Protein AF-A0A2D0KSH6-F1 (afdb_monomer)

Mean predicted aligned error: 11.05 Å

pLDDT: mean 71.52, std 17.12, range [31.72, 95.06]

Structure (mmCIF, N/CA/C/O backbone):
data_AF-A0A2D0KSH6-F1
#
_entry.id   AF-A0A2D0KSH6-F1
#
loop_
_atom_site.group_PDB
_atom_site.id
_atom_site.type_symbol
_atom_site.label_atom_id
_atom_site.label_alt_id
_atom_site.label_comp_id
_atom_site.label_asym_id
_atom_site.label_entity_id
_atom_site.label_seq_id
_atom_site.pdbx_PDB_ins_code
_atom_site.Cartn_x
_atom_site.Cartn_y
_atom_site.Cartn_z
_atom_site.occupancy
_atom_site.B_iso_or_equiv
_atom_site.auth_seq_id
_atom_site.auth_comp_id
_atom_site.auth_asym_id
_atom_site.auth_atom_id
_atom_site.pdbx_PDB_model_num
ATOM 1 N N . MET A 1 1 ? 5.108 -6.056 0.129 1.00 75.31 1 MET A N 1
ATOM 2 C CA . MET A 1 1 ? 4.244 -5.372 -0.843 1.00 75.31 1 MET A CA 1
ATOM 3 C C . MET A 1 1 ? 3.586 -6.399 -1.736 1.00 75.31 1 MET A C 1
ATOM 5 O O . MET A 1 1 ? 4.279 -7.244 -2.293 1.00 75.31 1 MET A O 1
ATOM 9 N N . VAL A 1 2 ? 2.267 -6.314 -1.818 1.00 81.50 2 VAL A N 1
ATOM 10 C CA . VAL A 1 2 ? 1.381 -7.110 -2.658 1.00 81.50 2 VAL A CA 1
ATOM 11 C C . VAL A 1 2 ? 0.396 -6.143 -3.306 1.00 81.50 2 VAL A C 1
ATOM 13 O O . VAL A 1 2 ? -0.071 -5.203 -2.662 1.00 81.50 2 VAL A O 1
ATOM 16 N N . ILE A 1 3 ? 0.136 -6.379 -4.586 1.00 79.88 3 ILE A N 1
ATOM 17 C CA . ILE A 1 3 ? -0.848 -5.664 -5.392 1.00 79.88 3 ILE A CA 1
ATOM 18 C C . ILE A 1 3 ? -1.968 -6.671 -5.649 1.00 79.88 3 ILE A C 1
ATOM 20 O O . ILE A 1 3 ? -1.743 -7.673 -6.329 1.00 79.88 3 ILE A O 1
ATOM 24 N N . ASP A 1 4 ? -3.127 -6.438 -5.050 1.00 83.38 4 ASP A N 1
ATOM 25 C CA . ASP A 1 4 ? -4.307 -7.292 -5.136 1.00 83.38 4 ASP A CA 1
ATOM 26 C C . ASP A 1 4 ? -5.323 -6.614 -6.053 1.00 83.38 4 ASP A C 1
ATOM 28 O O . ASP A 1 4 ? -6.036 -5.692 -5.659 1.00 83.38 4 ASP A O 1
ATOM 32 N N . ARG A 1 5 ? -5.307 -7.035 -7.319 1.00 79.06 5 ARG A N 1
ATOM 33 C CA . ARG A 1 5 ? -6.111 -6.426 -8.383 1.00 79.06 5 ARG A CA 1
ATOM 34 C C . ARG A 1 5 ? -7.589 -6.764 -8.253 1.00 79.06 5 ARG A C 1
ATOM 36 O O . ARG A 1 5 ? -8.410 -5.896 -8.512 1.00 79.06 5 ARG A O 1
ATOM 43 N N . ASP A 1 6 ? -7.917 -7.964 -7.787 1.00 83.00 6 ASP A N 1
ATOM 44 C CA . ASP A 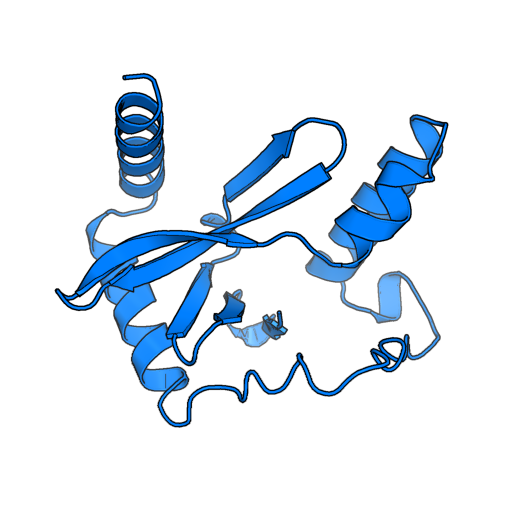1 6 ? -9.308 -8.395 -7.628 1.00 83.00 6 ASP A CA 1
ATOM 45 C C . ASP A 1 6 ? -10.023 -7.557 -6.563 1.00 83.00 6 ASP A C 1
ATOM 47 O O . ASP A 1 6 ? -11.210 -7.261 -6.680 1.00 83.00 6 ASP A O 1
ATOM 51 N N . ARG A 1 7 ? -9.281 -7.125 -5.533 1.00 84.38 7 ARG A N 1
ATOM 52 C CA . ARG A 1 7 ? -9.796 -6.265 -4.460 1.00 84.38 7 ARG A CA 1
ATOM 53 C C . ARG A 1 7 ? -9.475 -4.776 -4.653 1.00 84.38 7 ARG A C 1
ATOM 55 O O . ARG A 1 7 ? -9.878 -3.974 -3.817 1.00 84.38 7 ARG A O 1
ATOM 62 N N . ASN A 1 8 ? -8.750 -4.396 -5.711 1.00 85.56 8 ASN A N 1
ATOM 63 C CA . ASN A 1 8 ? -8.189 -3.049 -5.914 1.00 85.56 8 ASN A CA 1
ATOM 64 C C . ASN A 1 8 ? -7.406 -2.517 -4.695 1.00 85.56 8 ASN A C 1
ATOM 66 O O . ASN A 1 8 ? -7.491 -1.338 -4.336 1.00 85.56 8 ASN A O 1
ATOM 70 N N . LEU A 1 9 ? -6.643 -3.400 -4.041 1.00 87.12 9 LEU A N 1
ATOM 71 C CA . LEU A 1 9 ? -5.874 -3.089 -2.840 1.00 87.12 9 LEU A CA 1
ATOM 72 C C . LEU A 1 9 ? -4.375 -3.124 -3.100 1.00 87.12 9 LEU A C 1
ATOM 74 O O . LEU A 1 9 ? -3.824 -4.012 -3.752 1.00 87.12 9 LEU A O 1
ATOM 78 N N . PHE A 1 10 ? -3.687 -2.198 -2.454 1.00 86.62 10 PHE A N 1
ATOM 79 C CA . PHE A 1 10 ? -2.252 -2.229 -2.279 1.00 86.62 10 PHE A CA 1
ATOM 80 C C . PHE A 1 10 ? -1.943 -2.459 -0.805 1.00 86.62 10 PHE A C 1
ATOM 82 O O . PHE A 1 10 ? -2.387 -1.683 0.038 1.00 86.62 10 PHE A O 1
ATOM 89 N N . TYR A 1 11 ? -1.161 -3.489 -0.467 1.00 89.75 11 TYR A N 1
ATOM 90 C CA . TYR A 1 11 ? -0.791 -3.721 0.929 1.00 89.75 11 TYR A CA 1
ATOM 91 C C . TYR A 1 11 ? 0.636 -4.218 1.148 1.00 89.75 11 TYR A C 1
ATOM 93 O O . TYR A 1 11 ? 1.282 -4.856 0.313 1.00 89.75 11 TYR A O 1
ATOM 101 N N . THR A 1 12 ? 1.157 -3.931 2.333 1.00 89.12 12 THR A N 1
ATOM 102 C CA . THR A 1 12 ? 2.446 -4.418 2.819 1.00 89.12 12 THR A CA 1
ATOM 103 C C . THR A 1 12 ? 2.364 -4.684 4.319 1.00 89.12 12 THR A C 1
ATOM 105 O O . THR A 1 12 ? 1.342 -4.430 4.952 1.00 89.12 12 THR A O 1
ATOM 108 N N . TRP A 1 13 ? 3.425 -5.236 4.893 1.00 90.44 13 TRP A N 1
ATOM 109 C CA . TRP A 1 13 ? 3.513 -5.470 6.327 1.00 90.44 13 TRP A CA 1
ATOM 110 C C . TRP A 1 13 ? 4.925 -5.203 6.823 1.00 90.44 13 TRP A C 1
ATOM 112 O O . TRP A 1 13 ? 5.912 -5.455 6.125 1.00 90.44 13 TRP A O 1
ATOM 122 N N . TYR A 1 14 ? 5.008 -4.703 8.047 1.00 85.19 14 TYR A N 1
ATOM 123 C CA . TYR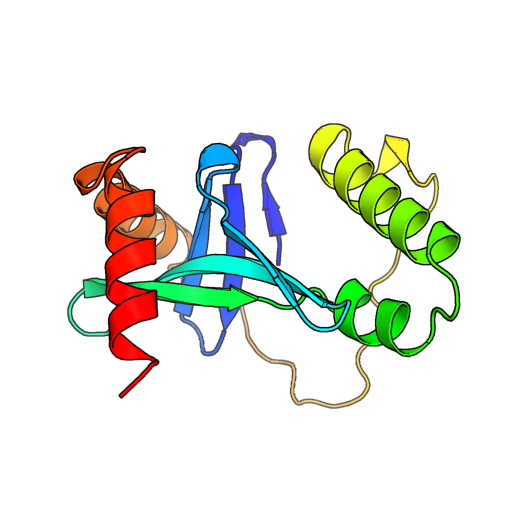 A 1 14 ? 6.260 -4.422 8.732 1.00 85.19 14 TYR A CA 1
ATOM 124 C C . TYR A 1 14 ? 6.058 -4.642 10.228 1.00 85.19 14 TYR A C 1
ATOM 126 O O . TYR A 1 14 ? 5.020 -4.263 10.765 1.00 85.19 14 TYR A O 1
ATOM 134 N N . LYS A 1 15 ? 7.007 -5.316 10.896 1.00 85.00 15 LYS A N 1
ATOM 135 C CA . LYS A 1 15 ? 6.912 -5.650 12.331 1.00 85.00 15 LYS A CA 1
ATOM 136 C C . LYS A 1 15 ? 5.549 -6.253 12.726 1.00 85.00 15 LYS A C 1
ATOM 138 O O . LYS A 1 15 ? 4.967 -5.891 13.740 1.00 85.00 15 LYS A O 1
ATOM 143 N N . ARG A 1 16 ? 5.034 -7.177 11.904 1.00 86.81 16 ARG A N 1
ATOM 144 C CA . ARG A 1 16 ? 3.736 -7.866 12.085 1.00 86.81 16 ARG A CA 1
ATOM 145 C C . ARG A 1 16 ? 2.484 -6.961 12.069 1.00 86.81 16 ARG A C 1
ATOM 147 O O . ARG A 1 16 ? 1.401 -7.445 12.395 1.00 86.81 16 ARG A O 1
ATOM 154 N N . LYS A 1 17 ? 2.598 -5.702 11.636 1.00 90.56 17 LYS A N 1
ATOM 155 C CA . LYS A 1 17 ? 1.462 -4.798 11.395 1.00 90.56 17 LYS A CA 1
ATOM 156 C C . LYS A 1 17 ? 1.186 -4.686 9.894 1.00 90.56 17 LYS A C 1
ATOM 158 O O . LYS A 1 17 ? 2.128 -4.656 9.093 1.00 90.56 17 LYS A O 1
ATOM 163 N N . MET A 1 18 ? -0.091 -4.685 9.518 1.00 94.00 18 MET A N 1
ATOM 164 C CA . MET A 1 18 ? -0.534 -4.492 8.137 1.00 94.00 18 MET A CA 1
ATOM 165 C C . MET A 1 18 ? -0.624 -3.013 7.785 1.00 94.00 18 MET A C 1
ATOM 167 O O . MET A 1 18 ? -1.005 -2.187 8.611 1.00 94.00 18 MET A O 1
ATOM 171 N N . TYR A 1 19 ? -0.333 -2.718 6.522 1.00 92.88 19 TYR A N 1
ATOM 172 C CA . TYR A 1 19 ? -0.588 -1.422 5.920 1.00 92.88 19 TYR A CA 1
ATOM 173 C C . TYR A 1 19 ? -1.277 -1.620 4.576 1.00 92.88 19 TYR A C 1
ATOM 175 O O . TYR A 1 19 ? -0.796 -2.416 3.767 1.00 92.88 19 TYR A O 1
ATOM 183 N N . VAL A 1 20 ? -2.384 -0.925 4.337 1.00 92.88 20 VAL A N 1
ATOM 184 C CA . VAL A 1 20 ? -3.219 -1.069 3.142 1.00 92.88 20 VAL A CA 1
ATOM 185 C C . VAL A 1 20 ? -3.700 0.293 2.643 1.00 92.88 20 VAL A C 1
ATOM 187 O O . VAL A 1 20 ? -3.819 1.244 3.412 1.00 92.88 20 VAL A O 1
ATOM 190 N N . ALA A 1 21 ? -3.943 0.385 1.343 1.00 89.12 21 ALA A N 1
ATOM 191 C CA . ALA A 1 21 ? -4.695 1.456 0.706 1.00 89.12 21 ALA A CA 1
ATOM 192 C C . ALA A 1 21 ? -5.474 0.874 -0.481 1.00 89.12 21 ALA A C 1
ATOM 194 O O . ALA A 1 21 ? -4.986 -0.061 -1.131 1.00 89.12 21 ALA A O 1
ATOM 195 N N . ARG A 1 22 ? -6.651 1.426 -0.794 1.00 87.06 22 ARG A N 1
ATOM 196 C CA . ARG A 1 22 ? -7.240 1.245 -2.128 1.00 87.06 22 ARG A CA 1
ATOM 197 C C . ARG A 1 22 ? -6.422 2.020 -3.154 1.00 87.06 22 ARG A C 1
ATOM 199 O O . ARG A 1 22 ? -5.699 2.954 -2.808 1.00 87.06 22 ARG A O 1
ATOM 206 N N . TYR A 1 23 ? -6.533 1.647 -4.423 1.00 82.38 23 TYR A N 1
ATOM 207 C CA . TYR A 1 23 ? -5.819 2.346 -5.498 1.00 82.38 23 TYR A CA 1
ATOM 208 C C . TYR A 1 23 ? -6.142 3.841 -5.561 1.00 82.38 23 TYR A C 1
ATOM 210 O O . TYR A 1 23 ? -5.258 4.634 -5.855 1.00 82.38 23 TYR A O 1
ATOM 218 N N . GLU A 1 24 ? -7.370 4.229 -5.231 1.00 78.00 24 GLU A N 1
ATOM 219 C CA . GLU A 1 24 ? -7.805 5.632 -5.213 1.00 78.00 24 GLU A CA 1
ATOM 220 C C . GLU A 1 24 ? -7.248 6.420 -4.016 1.00 78.00 24 GLU A C 1
ATOM 222 O O . GLU A 1 24 ? -7.158 7.642 -4.051 1.00 78.00 24 GLU A O 1
ATOM 227 N N . GLU A 1 25 ? -6.844 5.722 -2.954 1.00 79.88 25 GLU A N 1
ATOM 228 C CA . GLU A 1 25 ? -6.402 6.318 -1.688 1.00 79.88 25 GLU A CA 1
ATOM 229 C C . GLU A 1 25 ? -4.881 6.301 -1.525 1.00 79.88 25 GLU A C 1
ATOM 231 O O . GLU A 1 25 ? -4.348 6.859 -0.557 1.00 79.88 25 GLU A O 1
ATOM 236 N N . ILE A 1 26 ? -4.173 5.625 -2.436 1.00 79.75 26 ILE A N 1
ATOM 237 C CA . ILE A 1 26 ? -2.724 5.505 -2.365 1.00 79.75 26 ILE A CA 1
ATOM 238 C C . ILE A 1 26 ? -2.101 6.888 -2.549 1.00 79.75 26 ILE A C 1
ATOM 240 O O . ILE A 1 26 ? -2.215 7.533 -3.590 1.00 79.75 26 ILE A O 1
ATOM 244 N N . GLY A 1 27 ? -1.423 7.368 -1.509 1.00 73.56 27 GLY A N 1
ATOM 245 C CA . GLY A 1 27 ? -0.695 8.623 -1.620 1.00 73.56 27 GLY A CA 1
ATOM 246 C C . GLY A 1 27 ? 0.597 8.380 -2.384 1.00 73.56 27 GLY A C 1
ATOM 247 O O . GLY A 1 27 ? 1.405 7.545 -1.981 1.00 73.56 27 GLY A O 1
ATOM 248 N N . ILE A 1 28 ? 0.813 9.121 -3.464 1.00 72.19 28 ILE A N 1
ATOM 249 C CA . ILE A 1 28 ? 2.081 9.108 -4.189 1.00 72.19 28 ILE A CA 1
ATOM 250 C C . ILE A 1 28 ? 2.872 10.330 -3.744 1.00 72.19 28 ILE A C 1
ATOM 252 O O . ILE A 1 28 ? 2.427 11.465 -3.905 1.00 72.19 28 ILE A O 1
ATOM 256 N N . ILE A 1 29 ? 4.040 10.094 -3.159 1.00 71.06 29 ILE A N 1
ATOM 257 C CA . ILE A 1 29 ? 4.980 11.153 -2.808 1.00 71.06 29 ILE A CA 1
ATOM 258 C C . ILE A 1 29 ? 6.217 10.952 -3.679 1.00 71.06 29 ILE A C 1
ATOM 260 O O . ILE A 1 29 ? 6.763 9.853 -3.765 1.00 71.06 29 ILE A O 1
ATOM 264 N N . HIS A 1 30 ? 6.650 12.024 -4.330 1.00 66.00 30 HIS A N 1
ATOM 265 C CA . HIS A 1 30 ? 7.896 12.056 -5.078 1.00 66.00 30 HIS A CA 1
ATOM 266 C C . HIS A 1 30 ? 8.824 13.056 -4.396 1.00 66.00 30 HIS A C 1
ATOM 268 O O . HIS A 1 30 ? 8.491 14.234 -4.283 1.00 66.00 30 HIS A O 1
ATOM 274 N N . SER A 1 31 ? 9.955 12.576 -3.886 1.00 64.75 31 SER A N 1
ATOM 275 C CA . SER A 1 31 ? 10.969 13.422 -3.255 1.00 64.75 31 SER A CA 1
ATOM 276 C C . SER A 1 31 ? 12.349 12.874 -3.576 1.00 64.75 31 SER A C 1
ATOM 278 O O . SER A 1 31 ? 12.536 11.660 -3.568 1.00 64.75 31 SER A O 1
ATOM 280 N N . SER A 1 32 ? 13.300 13.750 -3.898 1.00 63.03 32 SER A N 1
ATOM 281 C CA . SER A 1 32 ? 14.691 13.371 -4.189 1.00 63.03 32 SER A CA 1
ATOM 282 C C . SER A 1 32 ? 14.829 12.196 -5.172 1.00 63.03 32 SER A C 1
ATOM 284 O O . SER A 1 32 ? 15.672 11.324 -4.986 1.00 63.03 32 SER A O 1
ATOM 286 N N . ASN A 1 33 ? 13.985 12.159 -6.211 1.00 59.97 33 ASN A N 1
ATOM 287 C CA . ASN A 1 33 ? 13.909 11.085 -7.214 1.00 59.97 33 ASN A CA 1
ATOM 288 C C . ASN A 1 33 ? 13.491 9.704 -6.681 1.00 59.97 33 ASN A C 1
ATOM 290 O O . ASN A 1 33 ? 13.660 8.708 -7.370 1.00 59.97 33 ASN A O 1
ATOM 294 N N . ILE A 1 34 ? 12.938 9.604 -5.476 1.00 64.19 34 ILE A N 1
ATOM 295 C CA . ILE A 1 34 ? 12.441 8.348 -4.916 1.00 64.19 34 ILE A CA 1
ATOM 296 C C . ILE A 1 34 ? 10.912 8.363 -4.967 1.00 64.19 34 ILE A C 1
ATOM 298 O O . ILE A 1 34 ? 10.257 9.329 -4.566 1.00 64.19 34 ILE A O 1
ATOM 302 N N . LEU A 1 35 ? 10.338 7.265 -5.467 1.00 71.69 35 LEU A N 1
ATOM 303 C CA . LEU A 1 35 ? 8.906 7.001 -5.381 1.00 71.69 35 LEU A CA 1
ATOM 304 C C . LEU A 1 35 ? 8.573 6.480 -3.983 1.00 71.69 35 LEU A C 1
ATOM 306 O O . LEU A 1 35 ? 9.060 5.429 -3.564 1.00 71.69 35 LEU A O 1
ATOM 310 N N . TYR A 1 36 ? 7.695 7.189 -3.294 1.00 76.12 36 TYR A N 1
ATOM 311 C CA . TYR A 1 36 ? 7.172 6.811 -1.994 1.00 76.12 36 TYR A CA 1
ATOM 312 C C . TYR A 1 36 ? 5.674 6.549 -2.120 1.00 76.12 36 TYR A C 1
ATOM 314 O O . TYR A 1 36 ? 4.928 7.358 -2.674 1.00 76.12 36 TYR A O 1
ATOM 322 N N . LEU A 1 37 ? 5.230 5.422 -1.576 1.00 80.88 37 LEU A N 1
ATOM 323 C CA . LEU A 1 37 ? 3.824 5.047 -1.528 1.00 80.88 37 LEU A CA 1
ATOM 324 C C . LEU A 1 37 ? 3.337 5.165 -0.089 1.00 80.88 37 LEU A C 1
ATOM 326 O O . LEU A 1 37 ? 3.824 4.472 0.803 1.00 80.88 37 LEU A O 1
ATOM 330 N N . LYS A 1 38 ? 2.381 6.058 0.142 1.00 85.94 38 LYS A N 1
ATOM 331 C CA . LYS A 1 38 ? 1.719 6.232 1.429 1.00 85.94 38 LYS A CA 1
ATOM 332 C C . LYS A 1 38 ? 0.577 5.228 1.539 1.00 85.94 38 LYS A C 1
ATOM 334 O O . LYS A 1 38 ? -0.359 5.251 0.743 1.00 85.94 38 LYS A O 1
ATOM 339 N N . LEU A 1 39 ? 0.670 4.375 2.549 1.00 89.44 39 LEU A N 1
ATOM 340 C CA . LEU A 1 39 ? -0.343 3.402 2.947 1.00 89.44 39 LEU A CA 1
ATOM 341 C C . LEU A 1 39 ? -0.850 3.733 4.349 1.00 89.44 39 LEU A C 1
ATOM 343 O O . LEU A 1 39 ? -0.252 4.557 5.045 1.00 89.44 39 LEU A O 1
ATOM 347 N N . TYR A 1 40 ? -1.909 3.059 4.782 1.00 91.81 40 TYR A N 1
ATOM 348 C CA . TYR A 1 40 ? -2.517 3.285 6.089 1.00 91.81 40 TYR A CA 1
ATOM 349 C C . TYR A 1 40 ? -2.462 2.034 6.947 1.00 91.81 40 TYR A C 1
ATOM 351 O O . TYR A 1 40 ? -2.540 0.923 6.435 1.00 91.81 40 TYR A O 1
ATOM 359 N N . GLY A 1 41 ? -2.306 2.214 8.249 1.00 92.75 41 GLY A N 1
ATOM 360 C CA . GLY A 1 41 ? -2.352 1.159 9.253 1.00 92.75 41 GLY A CA 1
ATOM 361 C C . GLY A 1 41 ? -3.072 1.655 10.498 1.00 92.75 41 GLY A C 1
ATOM 362 O O . GLY A 1 41 ? -3.512 2.802 10.545 1.00 92.75 41 GLY A O 1
ATOM 363 N N . LEU A 1 42 ? -3.150 0.801 11.511 1.00 91.88 42 LEU A N 1
ATOM 364 C CA . LEU A 1 42 ? -3.642 1.181 12.831 1.00 91.88 42 LEU A CA 1
ATOM 365 C C . LEU A 1 42 ? -2.487 1.174 13.835 1.00 91.88 42 LEU A C 1
ATOM 367 O O . LEU A 1 42 ? -1.622 0.286 13.797 1.00 91.88 42 LEU A O 1
ATOM 371 N N . ASP A 1 43 ? -2.451 2.182 14.705 1.00 89.50 43 ASP A N 1
ATOM 372 C CA . ASP A 1 43 ? -1.608 2.156 15.898 1.00 89.50 43 ASP A CA 1
ATOM 373 C C . ASP A 1 43 ? -2.206 1.233 16.979 1.00 89.50 43 ASP A C 1
ATOM 375 O O . ASP A 1 43 ? -3.169 0.503 16.749 1.00 89.50 43 ASP A O 1
ATOM 379 N N . GLU A 1 44 ? -1.594 1.209 18.160 1.00 88.62 44 GLU A N 1
ATOM 380 C CA . GLU A 1 44 ? -2.036 0.340 19.262 1.00 88.62 44 GLU A CA 1
ATOM 381 C C . GLU A 1 44 ? -3.354 0.795 19.894 1.00 88.62 44 GLU A C 1
ATOM 383 O O . GLU A 1 44 ? -4.053 -0.007 20.508 1.00 88.62 44 GLU A O 1
ATOM 388 N N . SER A 1 45 ? -3.722 2.054 19.672 1.00 89.62 45 SER A N 1
ATOM 389 C CA . SER A 1 45 ? -4.966 2.670 20.120 1.00 89.62 45 SER A CA 1
ATOM 390 C C . SER A 1 45 ? -6.063 2.617 19.047 1.00 89.62 45 SER A C 1
ATOM 392 O O . SER A 1 45 ? -7.112 3.229 19.222 1.00 89.62 45 SER A O 1
ATOM 394 N N . ASN A 1 46 ? -5.846 1.883 17.948 1.00 87.06 46 ASN A N 1
ATOM 395 C CA . ASN A 1 46 ? -6.725 1.811 16.777 1.00 87.06 46 ASN A CA 1
ATOM 396 C C . ASN A 1 46 ? -6.931 3.149 16.046 1.00 87.06 46 ASN A C 1
ATOM 398 O O . ASN A 1 46 ? -7.919 3.311 15.331 1.00 87.06 46 ASN A O 1
ATOM 402 N N . ASN A 1 47 ? -5.994 4.089 16.163 1.00 88.25 47 ASN A N 1
ATOM 403 C CA . ASN A 1 47 ? -6.010 5.290 15.338 1.00 88.25 47 ASN A CA 1
ATOM 404 C C . ASN A 1 47 ? -5.381 5.009 13.976 1.00 88.25 47 ASN A C 1
ATOM 406 O O . ASN A 1 47 ? -4.369 4.306 13.863 1.00 88.25 47 ASN A O 1
ATOM 410 N N . LEU A 1 48 ? -5.945 5.631 12.944 1.00 89.44 48 LEU A N 1
ATOM 411 C CA . LEU A 1 48 ? -5.398 5.574 11.600 1.00 89.44 48 LEU A CA 1
ATOM 412 C C . LEU A 1 48 ? -4.043 6.291 11.538 1.00 89.44 48 LEU A C 1
ATOM 414 O O . LEU A 1 48 ? -3.941 7.496 11.772 1.00 89.44 48 LEU A O 1
ATOM 418 N N . ILE A 1 49 ? -3.002 5.555 11.161 1.00 89.88 49 ILE A N 1
ATOM 419 C CA . ILE A 1 49 ? -1.654 6.080 10.940 1.00 89.88 49 ILE A CA 1
ATOM 420 C C . ILE A 1 49 ? -1.233 5.886 9.492 1.00 89.88 49 ILE A C 1
ATOM 422 O O . ILE A 1 49 ? -1.630 4.927 8.830 1.00 89.88 49 ILE A O 1
ATOM 426 N N . SER A 1 50 ? -0.375 6.773 8.997 1.00 87.94 50 SER A N 1
ATOM 427 C CA . SER A 1 50 ? 0.231 6.600 7.681 1.00 87.94 50 SER A CA 1
ATOM 428 C C . SER A 1 50 ? 1.594 5.933 7.751 1.00 87.94 50 SER A C 1
ATOM 430 O O . SER A 1 50 ? 2.411 6.261 8.608 1.00 87.94 50 SER A O 1
ATOM 432 N N . HIS A 1 51 ? 1.872 5.074 6.780 1.00 86.81 51 HIS A N 1
ATOM 433 C CA . HIS A 1 51 ? 3.158 4.431 6.586 1.00 86.81 51 HIS A CA 1
ATOM 434 C C . HIS A 1 51 ? 3.686 4.718 5.188 1.00 86.81 51 HIS A C 1
ATOM 436 O O . HIS A 1 51 ? 2.998 4.494 4.192 1.00 86.81 51 HIS A O 1
ATOM 442 N N . ILE A 1 52 ? 4.923 5.201 5.120 1.00 83.94 52 ILE A N 1
ATOM 443 C CA . ILE A 1 52 ? 5.608 5.459 3.861 1.00 83.94 52 ILE A CA 1
ATOM 444 C C . ILE A 1 52 ? 6.373 4.197 3.465 1.00 83.94 52 ILE A C 1
ATOM 446 O O . ILE A 1 52 ? 7.336 3.802 4.119 1.00 83.94 52 ILE A O 1
ATOM 450 N N . PHE A 1 53 ? 5.938 3.571 2.378 1.00 80.19 53 PHE A N 1
ATOM 451 C CA . PHE A 1 53 ? 6.604 2.435 1.769 1.00 80.19 53 PHE A CA 1
ATOM 452 C C . PHE A 1 53 ? 7.470 2.894 0.593 1.00 80.19 53 PHE A C 1
ATOM 454 O O . PHE A 1 53 ? 6.987 3.555 -0.325 1.00 80.19 53 PHE A O 1
ATOM 461 N N .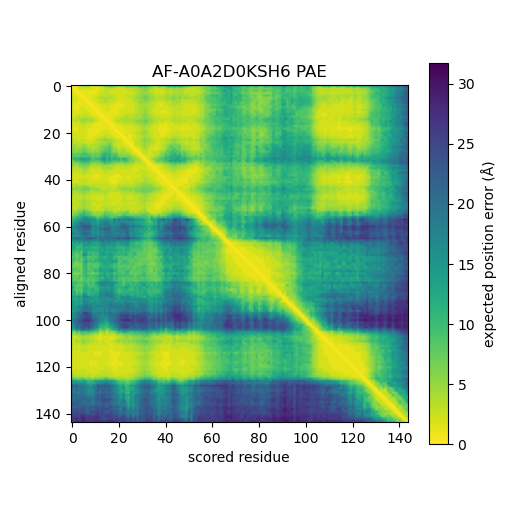 VAL A 1 54 ? 8.741 2.491 0.600 1.00 75.00 54 VAL A N 1
ATOM 462 C CA . VAL A 1 54 ? 9.674 2.692 -0.517 1.00 75.00 54 VAL A CA 1
ATOM 463 C C . VAL A 1 54 ? 9.819 1.367 -1.267 1.00 75.00 54 VAL A C 1
ATOM 465 O O . VAL A 1 54 ? 10.390 0.415 -0.718 1.00 75.00 54 VAL A O 1
ATOM 468 N N . PRO A 1 55 ? 9.299 1.248 -2.500 1.00 68.19 55 PRO A N 1
ATOM 469 C CA . PRO A 1 55 ? 9.566 0.096 -3.349 1.00 68.19 55 PRO A CA 1
ATOM 470 C C . PRO A 1 55 ? 11.071 -0.188 -3.471 1.00 68.19 55 PRO A C 1
ATOM 472 O O . PRO A 1 55 ? 11.884 0.703 -3.668 1.00 68.19 55 PRO A O 1
ATOM 475 N N . SER A 1 56 ? 11.493 -1.451 -3.405 1.00 61.16 56 SER A N 1
ATOM 476 C CA . SER A 1 56 ? 12.927 -1.766 -3.556 1.00 61.16 56 SER A CA 1
ATOM 477 C C . SER A 1 56 ? 13.481 -1.334 -4.918 1.00 61.16 56 SER A C 1
ATOM 479 O O . SER A 1 56 ? 14.639 -0.937 -5.006 1.00 61.16 56 SER A O 1
ATOM 481 N N . VAL A 1 57 ? 12.634 -1.359 -5.954 1.00 57.00 57 VAL A N 1
ATOM 482 C CA . VAL A 1 57 ? 12.961 -0.797 -7.267 1.00 57.00 57 VAL A CA 1
ATOM 483 C C . VAL A 1 57 ? 13.255 0.698 -7.176 1.00 57.00 57 VAL A C 1
ATOM 485 O O . VAL A 1 57 ? 14.248 1.116 -7.742 1.00 57.00 57 VAL A O 1
ATOM 488 N N . SER A 1 58 ? 12.519 1.489 -6.385 1.00 53.31 58 SER A N 1
ATOM 489 C CA . SER A 1 58 ? 12.795 2.925 -6.269 1.00 53.31 58 SER A CA 1
ATOM 490 C C . SER A 1 58 ? 14.090 3.238 -5.523 1.00 53.31 58 SER A C 1
ATOM 492 O O . SER A 1 58 ? 14.704 4.261 -5.788 1.00 53.31 58 SER A O 1
ATOM 494 N N . MET A 1 59 ? 14.529 2.362 -4.616 1.00 50.06 59 MET A N 1
ATOM 495 C CA . MET A 1 59 ? 15.743 2.583 -3.821 1.00 50.06 59 MET A CA 1
ATOM 496 C C . MET A 1 59 ? 17.029 2.234 -4.587 1.00 50.06 59 MET A C 1
ATOM 498 O O . MET A 1 59 ? 18.036 2.911 -4.419 1.00 50.06 59 MET A O 1
ATOM 502 N N . LEU A 1 60 ? 17.001 1.188 -5.424 1.00 48.88 60 LEU A N 1
ATOM 503 C CA . LEU A 1 60 ? 18.171 0.742 -6.193 1.00 48.88 60 LEU A CA 1
ATOM 504 C C . LEU A 1 60 ? 18.226 1.325 -7.610 1.00 48.88 60 LEU A C 1
ATOM 506 O O . LEU A 1 60 ? 19.318 1.604 -8.089 1.00 48.88 60 LEU A O 1
ATOM 510 N N . SER A 1 61 ? 17.087 1.540 -8.280 1.00 51.91 61 SER A N 1
ATOM 511 C CA . SER A 1 61 ? 17.098 2.030 -9.664 1.00 51.91 61 SER A CA 1
ATOM 512 C C . SER A 1 61 ? 17.263 3.546 -9.747 1.00 51.91 61 SER A C 1
ATOM 514 O O . SER A 1 61 ? 18.036 4.016 -10.565 1.00 51.91 61 SER A O 1
ATOM 516 N N . PHE A 1 62 ? 16.609 4.340 -8.893 1.00 52.28 62 PHE A N 1
ATOM 517 C CA . PHE A 1 62 ? 16.654 5.803 -9.048 1.00 52.28 62 PHE A CA 1
ATOM 518 C C . PHE A 1 62 ? 17.937 6.448 -8.524 1.00 52.28 62 PHE A C 1
ATOM 520 O O . PHE A 1 62 ? 18.328 7.493 -9.030 1.00 52.28 62 PHE A O 1
ATOM 527 N N . ALA A 1 63 ? 18.614 5.827 -7.554 1.00 50.12 63 ALA A N 1
ATOM 528 C CA . ALA A 1 63 ? 19.915 6.301 -7.083 1.00 50.12 63 ALA A CA 1
ATOM 529 C C . ALA A 1 63 ? 21.042 6.078 -8.113 1.00 50.12 63 ALA A C 1
ATOM 531 O O . ALA A 1 63 ? 22.068 6.745 -8.038 1.00 50.12 63 ALA A O 1
ATOM 532 N N . GLN A 1 64 ? 20.861 5.144 -9.057 1.00 51.97 64 GLN A N 1
ATOM 533 C CA . GLN A 1 64 ? 21.842 4.814 -10.101 1.00 51.97 64 GLN A CA 1
ATOM 534 C C . GLN A 1 64 ? 21.463 5.337 -11.496 1.00 51.97 64 GLN A C 1
ATOM 536 O O . GLN A 1 64 ? 22.317 5.372 -12.377 1.00 51.97 64 GLN A O 1
ATOM 541 N N . MET A 1 65 ? 20.207 5.741 -11.710 1.00 59.09 65 MET A N 1
ATOM 542 C CA . MET A 1 65 ? 19.733 6.293 -12.981 1.00 59.09 65 MET A CA 1
ATOM 543 C C . MET A 1 65 ? 20.129 7.762 -13.114 1.00 59.09 65 MET A C 1
ATOM 545 O O . MET A 1 65 ? 19.716 8.609 -12.319 1.00 59.09 65 MET A O 1
ATOM 549 N N . SER A 1 66 ? 20.930 8.061 -14.132 1.00 56.00 66 SER A N 1
ATOM 550 C CA . SER A 1 66 ? 21.516 9.383 -14.358 1.00 56.00 66 SER A CA 1
ATOM 551 C C . SER A 1 66 ? 20.628 10.293 -15.211 1.00 56.00 66 SER A C 1
ATOM 553 O O . SER A 1 66 ? 20.838 11.505 -15.214 1.00 56.00 66 SER A O 1
ATOM 555 N N . SER A 1 67 ? 19.616 9.745 -15.898 1.00 65.94 67 SER A N 1
ATOM 556 C CA . SER A 1 67 ? 18.791 10.488 -16.860 1.00 65.94 67 SER A CA 1
ATOM 557 C C . SER A 1 67 ? 17.296 10.526 -16.516 1.00 65.94 67 SER A C 1
ATOM 559 O O . SER A 1 67 ? 16.719 9.579 -15.983 1.00 65.94 67 SER A O 1
ATOM 561 N N . GLU A 1 68 ? 16.625 11.628 -16.864 1.00 67.50 68 GLU A N 1
ATOM 562 C CA . GLU A 1 68 ? 15.165 11.772 -16.708 1.00 67.50 68 GLU A CA 1
ATOM 563 C C . GLU A 1 68 ? 14.366 10.762 -17.552 1.00 67.50 68 GLU A C 1
ATOM 565 O O . GLU A 1 68 ? 13.283 10.324 -17.161 1.00 67.50 68 GLU A O 1
ATOM 570 N N . SER A 1 69 ? 14.904 10.331 -18.695 1.00 68.00 69 SER A N 1
ATOM 571 C CA . SER A 1 69 ? 14.273 9.333 -19.567 1.00 68.00 69 SER A CA 1
ATOM 572 C C . SER A 1 69 ? 14.202 7.948 -18.916 1.00 68.00 69 SER A C 1
ATOM 574 O O . SER A 1 69 ? 13.165 7.286 -18.984 1.00 68.00 69 SER A O 1
ATOM 576 N N . GLU A 1 70 ? 15.263 7.523 -18.231 1.00 63.16 70 GLU A N 1
ATOM 577 C CA . GLU A 1 70 ? 15.297 6.278 -17.455 1.00 63.16 70 GLU A CA 1
ATOM 578 C C . GLU A 1 70 ? 14.281 6.290 -16.303 1.00 63.16 70 GLU A C 1
ATOM 580 O O . GLU A 1 70 ? 13.576 5.303 -16.065 1.00 63.16 70 GLU A O 1
ATOM 585 N N . LYS A 1 71 ? 14.133 7.442 -15.638 1.00 65.88 71 LYS A N 1
ATOM 586 C CA . LYS A 1 71 ? 13.138 7.655 -14.576 1.00 65.88 71 LYS A CA 1
ATOM 587 C C . LYS A 1 71 ? 11.707 7.548 -15.106 1.00 65.88 71 LYS A C 1
ATOM 589 O O . LYS A 1 71 ? 10.882 6.836 -14.526 1.00 65.88 71 LYS A O 1
ATOM 594 N N . LEU A 1 72 ? 11.412 8.207 -16.229 1.00 68.50 72 LEU A N 1
ATOM 595 C CA . LEU A 1 72 ? 10.111 8.125 -16.902 1.00 68.50 72 LEU A CA 1
ATOM 596 C C . LEU A 1 72 ? 9.799 6.699 -17.363 1.00 68.50 72 LEU A C 1
ATOM 598 O O . LEU A 1 72 ? 8.665 6.239 -17.215 1.00 68.50 72 LEU A O 1
ATOM 602 N N . TYR A 1 73 ? 10.801 5.976 -17.869 1.00 69.19 73 TYR A N 1
ATOM 603 C CA . TYR A 1 73 ? 10.654 4.572 -18.238 1.00 69.19 73 TYR A CA 1
ATOM 604 C C . TYR A 1 73 ? 10.267 3.710 -17.030 1.00 69.19 73 TYR A C 1
ATOM 606 O O . TYR A 1 73 ? 9.325 2.922 -17.122 1.00 69.19 73 TYR A O 1
ATOM 614 N N . MET A 1 74 ? 10.912 3.903 -15.876 1.00 69.81 74 MET A N 1
ATOM 615 C CA . MET A 1 74 ? 10.567 3.182 -14.644 1.00 69.81 74 MET A CA 1
ATOM 616 C C . MET A 1 74 ? 9.170 3.518 -14.128 1.00 69.81 74 MET A C 1
ATOM 618 O O . MET A 1 74 ? 8.423 2.612 -13.758 1.00 69.81 74 MET A O 1
ATOM 622 N N . LEU A 1 75 ? 8.779 4.793 -14.133 1.00 69.69 75 LEU A N 1
ATOM 623 C CA . LEU A 1 75 ? 7.419 5.198 -13.763 1.00 69.69 75 LEU A CA 1
ATOM 624 C C . LEU A 1 75 ? 6.379 4.571 -14.695 1.00 69.69 75 LEU A C 1
ATOM 626 O O . LEU A 1 75 ? 5.378 4.026 -14.223 1.00 69.69 75 LEU A O 1
ATOM 630 N N . LYS A 1 76 ? 6.636 4.576 -16.007 1.00 70.25 76 LYS A N 1
ATOM 631 C CA . LYS A 1 76 ? 5.779 3.928 -17.005 1.00 70.25 76 LYS A CA 1
ATOM 632 C C . LYS A 1 76 ? 5.703 2.421 -16.782 1.00 70.25 76 LYS A C 1
ATOM 634 O O . LYS A 1 76 ? 4.607 1.867 -16.822 1.00 70.25 76 LYS A O 1
ATOM 639 N N . PHE A 1 77 ? 6.831 1.771 -16.505 1.00 73.19 77 PHE A N 1
ATOM 640 C CA . PHE A 1 77 ? 6.898 0.344 -16.201 1.00 73.19 77 PHE A CA 1
ATOM 641 C C . PHE A 1 77 ? 6.070 -0.002 -14.958 1.00 73.19 77 PHE A C 1
ATOM 643 O O . PHE A 1 77 ? 5.220 -0.886 -15.020 1.00 73.19 77 PHE A O 1
ATOM 650 N N . ILE A 1 78 ? 6.258 0.726 -13.851 1.00 72.00 78 ILE A N 1
ATOM 651 C CA . ILE A 1 78 ? 5.498 0.528 -12.608 1.00 72.00 78 ILE A CA 1
ATOM 652 C C . ILE A 1 78 ? 4.004 0.749 -12.863 1.00 72.00 78 ILE A C 1
ATOM 654 O O . ILE A 1 78 ? 3.192 -0.087 -12.477 1.00 72.00 78 ILE A O 1
ATOM 658 N N . SER A 1 79 ? 3.638 1.823 -13.564 1.00 70.00 79 SER A N 1
ATOM 659 C CA . SER A 1 79 ? 2.239 2.154 -13.863 1.00 70.00 79 SER A CA 1
ATOM 660 C C . SER A 1 79 ? 1.571 1.086 -14.732 1.00 70.00 79 SER A C 1
ATOM 662 O O . SER A 1 79 ? 0.484 0.614 -14.412 1.00 70.00 79 SER A O 1
ATOM 664 N N . MET A 1 80 ? 2.238 0.642 -15.799 1.00 70.25 80 MET A N 1
ATOM 665 C CA . MET A 1 80 ? 1.754 -0.440 -16.659 1.00 70.25 80 MET A CA 1
ATOM 666 C C . MET A 1 80 ? 1.635 -1.764 -15.897 1.00 70.25 80 MET A C 1
ATOM 668 O O . MET A 1 80 ? 0.615 -2.440 -16.012 1.00 70.25 80 MET A O 1
ATOM 672 N N . TYR A 1 81 ? 2.633 -2.112 -15.080 1.00 72.62 81 TYR A N 1
ATOM 673 C CA . TYR A 1 81 ? 2.601 -3.313 -14.246 1.00 72.62 81 TYR A CA 1
ATOM 674 C C . TYR A 1 81 ? 1.424 -3.287 -13.263 1.00 72.62 81 TYR A C 1
ATOM 676 O O . TYR A 1 81 ? 0.749 -4.301 -13.087 1.00 72.62 81 TYR A O 1
ATOM 684 N N . LEU A 1 82 ? 1.163 -2.135 -12.637 1.00 70.69 82 LEU A N 1
ATOM 685 C CA . LEU A 1 82 ? 0.053 -1.946 -11.703 1.00 70.69 82 LEU A CA 1
ATOM 686 C C . LEU A 1 82 ? -1.308 -2.064 -12.402 1.00 70.69 82 LEU A C 1
ATOM 688 O O . LEU A 1 82 ? -2.176 -2.784 -11.915 1.00 70.69 82 LEU A O 1
ATOM 692 N N . LEU A 1 83 ? -1.478 -1.400 -13.550 1.00 69.56 83 LEU A N 1
ATOM 693 C CA . LEU A 1 83 ? -2.761 -1.312 -14.257 1.00 69.56 83 LEU A CA 1
ATOM 694 C C . LEU A 1 83 ? -3.099 -2.577 -15.049 1.00 69.56 83 LEU A C 1
ATOM 696 O O . LEU A 1 83 ? -4.215 -3.082 -14.986 1.00 69.56 83 LEU A O 1
ATOM 700 N N . LYS A 1 84 ? -2.140 -3.090 -15.819 1.00 73.25 84 LYS A N 1
ATOM 701 C CA . LYS A 1 84 ? -2.359 -4.177 -16.785 1.00 73.25 84 LYS A CA 1
ATOM 702 C C . LYS A 1 84 ? -1.761 -5.504 -16.328 1.00 73.25 84 LYS A C 1
ATOM 704 O O . LYS A 1 84 ? -1.953 -6.535 -16.967 1.00 73.25 84 LYS A O 1
ATOM 709 N N . GLY A 1 85 ? -1.059 -5.504 -15.198 1.00 66.88 85 GLY A N 1
ATOM 710 C CA . GLY A 1 85 ? -0.388 -6.681 -14.679 1.00 66.88 85 GLY A CA 1
ATOM 711 C C . GLY A 1 85 ? 0.936 -6.974 -15.362 1.00 66.88 85 GLY A C 1
ATOM 712 O O . GLY A 1 85 ? 1.332 -6.361 -16.352 1.00 66.88 85 GLY A O 1
ATOM 713 N N . LYS A 1 86 ? 1.618 -7.980 -14.823 1.00 73.94 86 LYS A N 1
ATOM 714 C CA . LYS A 1 86 ? 2.959 -8.384 -15.241 1.00 73.94 86 LYS A CA 1
ATOM 715 C C . LYS A 1 86 ?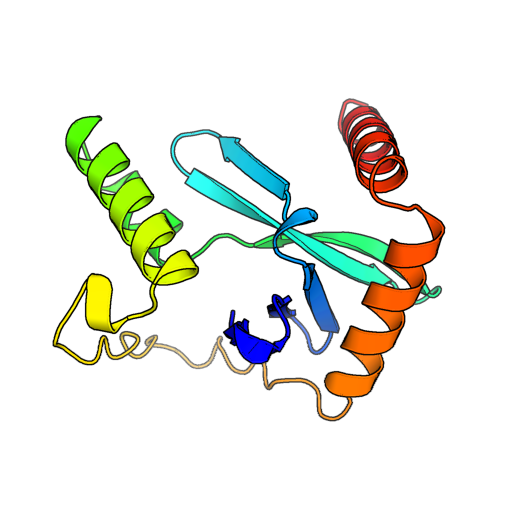 3.103 -8.659 -16.740 1.00 73.94 86 LYS A C 1
ATOM 717 O O . LYS A 1 86 ? 4.066 -8.184 -17.333 1.00 73.94 86 LYS A O 1
ATOM 722 N N . SER A 1 87 ? 2.154 -9.380 -17.343 1.00 76.12 87 SER A N 1
ATOM 723 C CA . SER A 1 87 ? 2.206 -9.779 -18.759 1.00 76.12 87 SER A CA 1
ATOM 724 C C . SER A 1 87 ? 2.286 -8.593 -19.723 1.00 76.12 87 SER A C 1
ATOM 726 O O . SER A 1 87 ? 2.740 -8.754 -20.849 1.00 76.12 87 SER A O 1
ATOM 728 N N . SER A 1 88 ? 1.888 -7.398 -19.281 1.00 74.62 88 SER A N 1
ATOM 729 C CA . SER A 1 88 ? 1.947 -6.178 -20.088 1.00 74.62 88 SER A CA 1
ATOM 730 C C . SER A 1 88 ? 3.328 -5.520 -20.151 1.00 74.62 88 SER A C 1
ATOM 732 O O . SER A 1 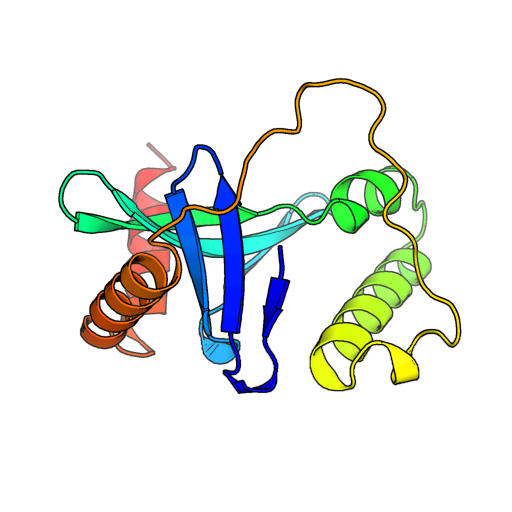88 ? 3.551 -4.670 -21.010 1.00 74.62 88 SER A O 1
ATOM 734 N N . VAL A 1 89 ? 4.242 -5.876 -19.243 1.00 67.06 89 VAL A N 1
ATOM 735 C CA . VAL A 1 89 ? 5.568 -5.242 -19.134 1.00 67.06 89 VAL A CA 1
ATOM 736 C C . VAL A 1 89 ? 6.727 -6.227 -19.180 1.00 67.06 89 VAL A C 1
ATOM 738 O O . VAL A 1 89 ? 7.868 -5.811 -19.360 1.00 67.06 89 VAL A O 1
ATOM 741 N N . SER A 1 90 ? 6.469 -7.519 -18.979 1.00 66.69 90 SER A N 1
ATOM 742 C CA . SER A 1 90 ? 7.498 -8.550 -19.049 1.00 66.69 90 SER A CA 1
ATOM 743 C C . SER A 1 90 ? 6.893 -9.929 -19.262 1.00 66.69 90 SER A C 1
ATOM 745 O O . SER A 1 90 ? 5.945 -10.326 -18.580 1.00 66.69 90 SER A O 1
ATOM 747 N N . SER A 1 91 ? 7.506 -10.679 -20.173 1.00 67.44 91 SER A N 1
ATOM 748 C CA . SER A 1 91 ? 7.262 -12.107 -20.380 1.00 67.44 91 SER A CA 1
ATOM 749 C C . SER A 1 91 ? 7.963 -12.985 -19.338 1.00 67.44 91 SER A C 1
ATOM 751 O O . SER A 1 91 ? 7.670 -14.174 -19.248 1.00 67.44 91 SER A O 1
ATOM 753 N N . VAL A 1 92 ? 8.873 -12.418 -18.539 1.00 63.78 92 VAL A N 1
ATOM 754 C CA . VAL A 1 92 ? 9.747 -13.165 -17.629 1.00 63.78 92 VAL A CA 1
ATOM 755 C C . VAL A 1 92 ? 9.287 -13.035 -16.179 1.00 63.78 92 VAL A C 1
ATOM 757 O O . VAL A 1 92 ? 8.885 -11.966 -15.707 1.00 63.78 92 VAL A O 1
ATOM 760 N N . ASP A 1 93 ? 9.395 -14.128 -15.429 1.00 60.16 93 ASP A N 1
ATOM 761 C CA . ASP A 1 93 ? 9.230 -14.138 -13.980 1.00 60.16 93 ASP A CA 1
ATOM 762 C C . ASP A 1 93 ? 10.388 -13.388 -13.321 1.00 60.16 93 ASP A C 1
ATOM 764 O O . ASP A 1 93 ? 11.462 -13.947 -13.100 1.00 60.16 93 ASP A O 1
ATOM 768 N N . PHE A 1 94 ? 10.167 -12.116 -12.973 1.00 53.16 94 PHE A N 1
ATOM 769 C CA . PHE A 1 94 ? 11.093 -11.382 -12.116 1.00 53.16 94 PHE A CA 1
ATOM 770 C C . PHE A 1 94 ? 11.160 -12.068 -10.752 1.00 53.16 94 PHE A C 1
ATOM 772 O O . PHE A 1 94 ? 10.331 -11.846 -9.866 1.00 53.16 94 PHE A O 1
ATOM 779 N N . LYS A 1 95 ? 12.164 -12.924 -10.574 1.00 45.78 95 LYS A N 1
ATOM 780 C CA . LYS A 1 95 ? 12.497 -13.461 -9.263 1.00 45.78 95 LYS A CA 1
ATOM 781 C C . LYS A 1 95 ? 12.999 -12.293 -8.431 1.00 45.78 95 LYS A C 1
ATOM 783 O O . LYS A 1 95 ? 13.947 -11.607 -8.808 1.00 45.78 95 LYS A O 1
ATOM 788 N N . LYS A 1 96 ? 12.352 -12.053 -7.291 1.00 51.53 96 LYS A N 1
ATOM 789 C CA . LYS A 1 96 ? 12.883 -11.143 -6.277 1.00 51.53 96 LYS A CA 1
ATOM 790 C C . LYS A 1 96 ? 14.300 -11.618 -5.977 1.00 51.53 96 LYS A C 1
ATOM 792 O O . LYS A 1 96 ? 14.452 -12.748 -5.516 1.00 51.53 96 LYS A O 1
ATOM 797 N N . GLN A 1 97 ? 15.310 -10.796 -6.267 1.00 47.19 97 GLN A N 1
ATOM 798 C CA . GLN A 1 97 ? 16.688 -11.146 -5.939 1.00 47.19 97 GLN A CA 1
ATOM 799 C C . GLN A 1 97 ? 16.712 -11.539 -4.463 1.00 47.19 97 GLN A C 1
ATOM 801 O O . GLN A 1 97 ? 16.206 -10.793 -3.610 1.00 47.19 97 GLN A O 1
ATOM 806 N N . ALA A 1 98 ? 17.169 -12.764 -4.189 1.00 46.06 98 ALA A N 1
ATOM 807 C CA . ALA A 1 98 ? 17.235 -13.281 -2.837 1.00 46.06 98 ALA A CA 1
ATOM 808 C C . ALA A 1 98 ? 18.058 -12.277 -2.034 1.00 46.06 98 ALA A C 1
ATOM 810 O O . ALA A 1 98 ? 19.224 -12.035 -2.332 1.00 46.06 98 ALA A O 1
ATOM 811 N N . SER A 1 99 ? 17.408 -11.611 -1.079 1.00 49.84 99 SER A N 1
ATOM 812 C CA . SER A 1 99 ? 18.122 -10.734 -0.167 1.00 49.84 99 SER A CA 1
ATOM 813 C C . SER A 1 99 ? 19.103 -11.613 0.564 1.00 49.84 99 SER A C 1
ATOM 815 O O . SER A 1 99 ? 18.689 -12.474 1.341 1.00 49.84 99 SER A O 1
ATOM 817 N N . LEU A 1 100 ? 20.386 -11.396 0.317 1.00 47.56 100 LEU A N 1
ATOM 818 C CA . LEU A 1 100 ? 21.396 -11.855 1.240 1.00 47.56 100 LEU A CA 1
ATOM 819 C C . LEU A 1 100 ? 21.013 -11.286 2.617 1.00 47.56 100 LEU A C 1
ATOM 821 O O . LEU A 1 100 ? 20.645 -10.115 2.730 1.00 47.56 100 LEU A O 1
ATOM 825 N N . LEU A 1 101 ? 21.091 -12.148 3.631 1.00 43.91 101 LEU A N 1
ATOM 826 C CA . LEU A 1 101 ? 21.018 -11.857 5.065 1.00 43.91 101 LEU A CA 1
ATOM 827 C C . LEU A 1 101 ? 19.617 -11.923 5.714 1.00 43.91 101 LEU A C 1
ATOM 829 O O . LEU A 1 101 ? 18.668 -11.224 5.368 1.00 43.91 101 LEU A O 1
ATOM 833 N N . TRP A 1 102 ? 19.547 -12.771 6.741 1.00 44.56 102 TRP A N 1
ATOM 834 C CA . TRP A 1 102 ? 18.503 -13.071 7.733 1.00 44.56 102 TRP A CA 1
ATOM 835 C C . TRP A 1 102 ? 17.543 -11.958 8.225 1.00 44.56 102 TRP A C 1
ATOM 837 O O . TRP A 1 102 ? 16.566 -12.266 8.906 1.00 44.56 102 TRP A O 1
ATOM 847 N N . GLN A 1 103 ? 17.755 -10.685 7.891 1.00 45.31 103 GLN A N 1
ATOM 848 C CA . GLN A 1 103 ? 17.028 -9.522 8.422 1.00 45.31 103 GLN A CA 1
ATOM 849 C C . GLN A 1 103 ? 15.606 -9.327 7.849 1.00 45.31 103 GLN A C 1
ATOM 851 O O . GLN A 1 103 ? 14.864 -8.457 8.299 1.00 45.31 103 GLN A O 1
ATOM 856 N N . ARG A 1 104 ? 15.181 -10.140 6.868 1.00 52.34 104 ARG A N 1
ATOM 857 C CA . ARG A 1 104 ? 13.870 -10.019 6.191 1.00 52.34 104 ARG A CA 1
ATOM 858 C C . ARG A 1 104 ? 12.785 -10.989 6.673 1.00 52.34 104 ARG A C 1
ATOM 860 O O . ARG A 1 104 ? 11.784 -11.158 5.975 1.00 52.34 104 ARG A O 1
ATOM 867 N N . LYS A 1 105 ? 12.910 -11.600 7.856 1.00 58.38 105 LYS A N 1
ATOM 868 C CA . LYS A 1 105 ? 11.794 -12.345 8.473 1.00 58.38 105 LYS A CA 1
ATOM 869 C C . LYS A 1 105 ? 10.750 -11.373 9.042 1.00 58.38 105 LYS A C 1
ATOM 871 O O . LYS A 1 105 ? 10.536 -11.300 10.242 1.00 58.38 105 LYS A O 1
ATOM 876 N N . ASN A 1 106 ? 10.087 -10.626 8.165 1.00 69.81 106 ASN A N 1
ATOM 877 C CA . ASN A 1 106 ? 8.790 -10.028 8.456 1.00 69.81 106 ASN A CA 1
ATOM 878 C C . ASN A 1 106 ? 7.744 -10.997 7.896 1.00 69.81 106 ASN A C 1
ATOM 880 O O . ASN A 1 106 ? 7.366 -10.846 6.732 1.00 69.81 106 ASN A O 1
ATOM 884 N N . PRO A 1 107 ? 7.332 -12.044 8.637 1.00 81.75 107 PRO A N 1
ATOM 885 C CA . PRO A 1 107 ? 6.241 -12.892 8.185 1.00 81.75 107 PRO A CA 1
ATOM 886 C C . PRO A 1 107 ? 4.968 -12.052 8.068 1.00 81.75 107 PRO A C 1
ATOM 888 O O . PRO A 1 107 ? 4.745 -11.125 8.855 1.00 81.75 107 PRO A O 1
ATOM 891 N N . LYS A 1 108 ? 4.140 -12.373 7.070 1.00 85.81 108 LYS A N 1
ATOM 892 C CA . LYS A 1 108 ? 2.803 -11.788 6.960 1.00 85.81 108 LYS A CA 1
ATOM 893 C C . LYS A 1 108 ? 2.037 -12.115 8.256 1.00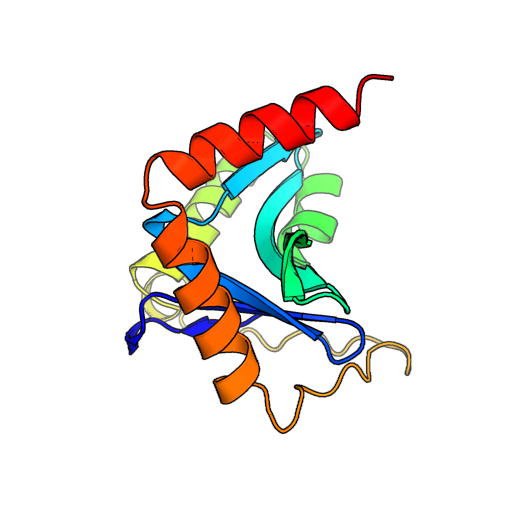 85.81 108 LYS A C 1
ATOM 895 O O . LYS A 1 108 ? 2.121 -13.256 8.715 1.00 85.81 108 LYS A O 1
ATOM 900 N N . PRO A 1 109 ? 1.335 -11.153 8.877 1.00 89.75 109 PRO A N 1
ATOM 901 C CA . PRO A 1 109 ? 0.556 -11.418 10.085 1.00 89.75 109 PRO A CA 1
ATOM 902 C C . PRO A 1 109 ? -0.493 -12.507 9.840 1.00 89.75 109 PRO A C 1
ATOM 904 O O . PRO A 1 109 ? -1.107 -12.535 8.778 1.00 89.75 109 PRO A O 1
ATOM 907 N N . ILE A 1 110 ? -0.730 -13.390 10.813 1.00 92.19 110 ILE A N 1
ATOM 908 C CA . ILE A 1 110 ? -1.738 -14.462 10.684 1.00 92.19 110 ILE A CA 1
ATOM 909 C C . ILE A 1 110 ? -3.137 -13.855 10.509 1.00 92.19 110 ILE A C 1
ATOM 911 O O . ILE A 1 110 ? -3.890 -14.242 9.624 1.00 92.19 110 ILE A O 1
ATOM 915 N N . ASN A 1 111 ? -3.445 -12.822 11.289 1.00 93.62 111 ASN A N 1
ATOM 916 C CA . ASN A 1 111 ? -4.699 -12.073 11.259 1.00 93.62 111 ASN A CA 1
ATOM 917 C C . ASN A 1 111 ? -4.709 -10.939 10.213 1.00 93.62 111 ASN A C 1
ATOM 919 O O . ASN A 1 111 ? -5.382 -9.927 10.410 1.00 93.62 111 ASN A O 1
ATOM 923 N N . TRP A 1 112 ? -3.943 -11.058 9.123 1.00 92.25 112 TRP A N 1
ATOM 924 C CA . TRP A 1 112 ? -3.794 -9.973 8.150 1.00 92.25 112 TRP A CA 1
ATOM 925 C C . TRP A 1 112 ? -5.120 -9.539 7.517 1.00 92.25 112 TRP A C 1
ATOM 927 O O . TRP A 1 112 ? -5.310 -8.347 7.317 1.00 92.25 112 TRP A O 1
ATOM 937 N N . GLU A 1 113 ? -6.038 -10.469 7.224 1.00 93.69 113 GLU A N 1
ATOM 938 C CA . GLU A 1 113 ? -7.328 -10.126 6.607 1.00 93.69 113 GLU A CA 1
ATOM 939 C C . GLU A 1 113 ? -8.175 -9.262 7.532 1.00 93.69 113 GLU A C 1
ATOM 941 O O . GLU A 1 113 ? -8.765 -8.277 7.095 1.00 93.69 113 GLU A O 1
ATOM 946 N N . PHE A 1 114 ? -8.190 -9.607 8.819 1.00 95.06 114 PHE A N 1
ATOM 947 C CA . PHE A 1 114 ? -8.892 -8.844 9.839 1.00 95.06 114 PHE A CA 1
ATOM 948 C C . PHE A 1 114 ? -8.276 -7.451 10.009 1.00 95.06 114 PHE A C 1
ATOM 950 O O . PHE A 1 114 ? -8.994 -6.456 9.979 1.00 95.06 114 PHE A O 1
ATOM 957 N N . GLN A 1 115 ? -6.941 -7.360 10.089 1.00 94.50 115 GLN A N 1
ATOM 958 C CA . GLN A 1 115 ? -6.255 -6.066 10.152 1.00 94.50 115 GLN A CA 1
ATOM 959 C C . GLN A 1 115 ? -6.565 -5.200 8.921 1.00 94.50 115 GLN A C 1
ATOM 961 O O . GLN A 1 115 ? -6.899 -4.030 9.068 1.00 94.50 115 GLN A O 1
ATOM 966 N N . SER A 1 116 ? -6.493 -5.770 7.713 1.00 93.62 116 SER A N 1
ATOM 967 C CA . SER A 1 116 ? -6.805 -5.054 6.473 1.00 93.62 116 SER A CA 1
ATOM 968 C C . SER A 1 116 ? -8.244 -4.543 6.450 1.00 93.62 116 SER A C 1
ATOM 970 O O . SER A 1 116 ? -8.454 -3.390 6.088 1.00 93.62 116 SER A O 1
ATOM 972 N N . LYS A 1 117 ? -9.221 -5.356 6.876 1.00 94.94 117 LYS A N 1
ATOM 973 C CA . LYS A 1 117 ? -10.626 -4.931 6.974 1.00 94.94 117 LYS A CA 1
ATOM 974 C C . LYS A 1 117 ? -10.807 -3.763 7.942 1.00 94.94 117 LYS A C 1
ATOM 976 O O . LYS A 1 117 ? -11.460 -2.794 7.580 1.00 94.94 117 LYS A O 1
ATOM 981 N N . ASN A 1 118 ? -10.192 -3.820 9.123 1.00 95.06 118 ASN A N 1
ATOM 982 C CA . ASN A 1 118 ? -10.316 -2.748 10.113 1.00 95.06 118 ASN A CA 1
ATOM 983 C C . ASN A 1 118 ? -9.689 -1.437 9.631 1.00 95.06 118 ASN A C 1
ATOM 985 O O . ASN A 1 118 ? -10.273 -0.379 9.825 1.00 95.06 118 ASN A O 1
ATOM 989 N N . ILE A 1 119 ? -8.528 -1.503 8.969 1.00 93.88 119 ILE A N 1
ATOM 990 C CA . ILE A 1 119 ? -7.888 -0.312 8.394 1.00 93.88 119 ILE A CA 1
ATOM 991 C C . ILE A 1 119 ? -8.795 0.328 7.337 1.00 93.88 119 ILE A C 1
ATOM 993 O O . ILE A 1 119 ? -8.962 1.543 7.338 1.00 93.88 119 ILE A O 1
ATOM 997 N N . LEU A 1 120 ? -9.380 -0.478 6.444 1.00 93.19 120 LEU A N 1
ATOM 998 C CA . LEU A 1 120 ? -10.278 0.021 5.400 1.00 93.19 120 LEU A CA 1
ATOM 999 C C . LEU A 1 120 ? -11.562 0.615 5.989 1.00 93.19 120 LEU A C 1
ATOM 1001 O O . LEU A 1 120 ? -11.965 1.692 5.570 1.00 93.19 120 LEU A O 1
ATOM 1005 N N . ALA A 1 121 ? -12.146 -0.024 7.005 1.00 93.12 121 ALA A N 1
ATOM 1006 C CA . ALA A 1 121 ? -13.313 0.509 7.704 1.00 93.12 121 ALA A CA 1
ATOM 1007 C C . ALA A 1 121 ? -13.008 1.842 8.408 1.00 93.12 121 ALA A C 1
ATOM 1009 O O . ALA A 1 121 ? -13.847 2.739 8.429 1.00 93.12 121 ALA A O 1
ATOM 1010 N N . GLU A 1 122 ? -11.807 1.994 8.970 1.00 91.19 122 GLU A N 1
ATOM 1011 C CA . GLU A 1 122 ? -11.381 3.261 9.565 1.00 91.19 122 GLU A CA 1
ATOM 1012 C C . GLU A 1 122 ? -11.153 4.333 8.493 1.00 91.19 122 GLU A C 1
ATOM 1014 O O . GLU A 1 122 ? -11.570 5.471 8.679 1.00 91.19 122 GLU A O 1
ATOM 1019 N N . LEU A 1 123 ? -10.567 3.973 7.345 1.00 88.81 123 LEU A N 1
ATOM 1020 C CA . LEU A 1 123 ? -10.450 4.856 6.178 1.00 88.81 123 LEU A CA 1
ATOM 1021 C C . LEU A 1 123 ? -11.818 5.323 5.666 1.00 88.81 123 LEU A C 1
ATOM 1023 O O . LEU A 1 123 ? -11.982 6.507 5.372 1.00 88.81 123 LEU A O 1
ATOM 1027 N N . ASP A 1 124 ? -12.805 4.424 5.616 1.00 89.44 124 ASP A N 1
ATOM 1028 C CA . ASP A 1 124 ? -14.162 4.722 5.147 1.00 89.44 124 ASP A CA 1
ATOM 1029 C C . ASP A 1 124 ? -14.832 5.832 5.969 1.00 89.44 124 ASP A C 1
ATOM 1031 O O . ASP A 1 124 ? -15.561 6.651 5.410 1.00 89.44 124 ASP A O 1
ATOM 1035 N N . LYS A 1 125 ? -14.529 5.937 7.273 1.00 88.56 125 LYS A N 1
ATOM 1036 C CA . LYS A 1 125 ? -15.054 7.010 8.140 1.00 88.56 125 LYS A CA 1
ATOM 1037 C C . LYS A 1 125 ? -14.610 8.407 7.709 1.00 88.56 125 LYS A C 1
ATOM 1039 O O . LYS A 1 125 ? -15.311 9.379 7.978 1.00 88.56 125 LYS A O 1
ATOM 1044 N N . PHE A 1 126 ? -13.449 8.523 7.068 1.00 77.50 126 PHE A N 1
ATOM 1045 C CA . PHE A 1 126 ? -12.929 9.802 6.587 1.00 77.50 126 PHE A CA 1
ATOM 1046 C C . PHE A 1 126 ? -13.446 10.141 5.181 1.00 77.50 126 PHE A C 1
ATOM 1048 O O . PHE A 1 126 ? -13.434 11.308 4.787 1.00 77.50 126 PHE A O 1
ATOM 1055 N N . GLY A 1 127 ? -13.920 9.150 4.421 1.00 66.06 127 GLY A N 1
ATOM 1056 C CA . GLY A 1 127 ? -14.295 9.315 3.020 1.00 66.06 127 GLY A CA 1
ATOM 1057 C C . GLY A 1 127 ? -13.123 9.761 2.121 1.00 66.06 127 GLY A C 1
ATOM 1058 O O . GLY A 1 127 ? -12.022 10.061 2.597 1.00 66.06 127 GLY A O 1
ATOM 1059 N N . PRO A 1 128 ? -13.340 9.870 0.799 1.00 59.16 128 PRO A N 1
ATOM 1060 C CA . PRO A 1 128 ? -12.283 10.219 -0.158 1.00 59.16 128 PRO A CA 1
ATOM 1061 C C . PRO A 1 128 ? -11.675 11.616 0.085 1.00 59.16 128 PRO A C 1
ATOM 1063 O O . PRO A 1 128 ? -10.498 11.848 -0.189 1.00 59.16 128 PRO A O 1
ATOM 1066 N N . LEU A 1 129 ? -12.447 12.546 0.661 1.00 48.75 129 LEU A N 1
ATOM 1067 C CA . LEU A 1 129 ? -11.998 13.906 0.987 1.00 48.75 129 LEU A CA 1
ATOM 1068 C C . LEU A 1 129 ? -11.315 14.012 2.362 1.00 48.75 129 LEU A C 1
ATOM 1070 O O . LEU A 1 129 ? -10.418 14.838 2.532 1.00 48.75 129 LEU A O 1
ATOM 1074 N N . GLY A 1 130 ? -11.672 13.178 3.344 1.00 50.09 130 GLY A N 1
ATOM 1075 C CA . GLY A 1 130 ? -11.030 13.201 4.664 1.00 50.09 130 GLY A CA 1
ATOM 1076 C C . GLY A 1 130 ? -9.620 12.614 4.652 1.00 50.09 130 GLY A C 1
ATOM 1077 O O . GLY A 1 130 ? -8.782 13.029 5.452 1.00 50.09 130 GLY A O 1
ATOM 1078 N N . VAL A 1 131 ? -9.301 11.751 3.682 1.00 53.12 131 VAL A N 1
ATOM 1079 C CA . VAL A 1 131 ? -7.923 11.313 3.412 1.00 53.12 131 VAL A CA 1
ATOM 1080 C C . VAL A 1 131 ? -7.030 12.511 3.049 1.00 53.12 131 VAL A C 1
ATOM 1082 O O . VAL A 1 131 ? -5.940 12.655 3.607 1.00 53.12 131 VAL A O 1
ATOM 1085 N N . LEU A 1 132 ? -7.511 13.432 2.202 1.00 49.22 132 LEU A N 1
ATOM 1086 C CA . LEU A 1 132 ? -6.809 14.675 1.836 1.00 49.22 132 LEU A CA 1
ATOM 1087 C C . LEU A 1 132 ? -6.654 15.642 3.022 1.00 49.22 132 LEU A C 1
ATOM 1089 O O . LEU A 1 132 ? -5.616 16.295 3.161 1.00 49.22 132 LEU A O 1
ATOM 1093 N N . VAL A 1 133 ? -7.647 15.709 3.912 1.00 45.97 133 VAL A N 1
ATOM 1094 C CA . VAL A 1 133 ? -7.603 16.550 5.123 1.00 45.97 133 VAL A CA 1
ATOM 1095 C C . VAL A 1 133 ? -6.636 15.981 6.172 1.00 45.97 133 VAL A C 1
ATOM 1097 O O . VAL A 1 133 ? -5.827 16.724 6.730 1.00 45.97 133 VAL A O 1
ATOM 1100 N N . SER A 1 134 ? -6.623 14.663 6.382 1.00 51.78 134 SER A N 1
ATOM 1101 C CA . SER A 1 134 ? -5.631 13.989 7.233 1.00 51.78 134 SER A CA 1
ATOM 1102 C C . SER A 1 134 ? -4.212 14.097 6.658 1.00 51.78 134 SER A C 1
ATOM 1104 O O . SER A 1 134 ? -3.246 14.214 7.412 1.00 51.78 134 SER A O 1
ATOM 1106 N N . ILE A 1 135 ? -4.055 14.138 5.327 1.00 54.34 135 ILE A N 1
ATOM 1107 C CA . ILE A 1 135 ? -2.775 14.452 4.667 1.00 54.34 135 ILE A CA 1
ATOM 1108 C C . ILE A 1 135 ? -2.279 15.862 5.038 1.00 54.34 135 ILE A C 1
ATOM 1110 O O . ILE A 1 135 ? -1.080 16.012 5.284 1.00 54.34 135 ILE A O 1
ATOM 1114 N N . LYS A 1 136 ? -3.160 16.872 5.123 1.00 42.16 136 LYS A N 1
ATOM 1115 C CA . LYS A 1 136 ? -2.783 18.230 5.562 1.00 42.16 136 LYS A CA 1
ATOM 1116 C C . LYS A 1 136 ? -2.366 18.274 7.035 1.00 42.16 136 LYS A C 1
ATOM 1118 O O . LYS A 1 136 ? -1.271 18.746 7.323 1.00 42.16 136 LYS A O 1
ATOM 1123 N N . LYS A 1 137 ? -3.149 17.671 7.939 1.00 41.34 137 LYS A N 1
ATOM 1124 C CA . LYS A 1 137 ? -2.821 17.627 9.381 1.00 41.34 137 LYS A CA 1
ATOM 1125 C C . LYS A 1 137 ? -1.502 16.908 9.697 1.00 41.34 137 LYS A C 1
ATOM 1127 O O . LYS A 1 137 ? -0.789 17.305 10.611 1.00 41.34 137 LY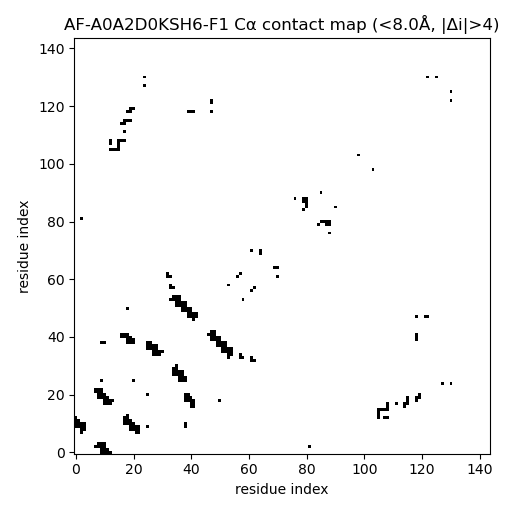S A O 1
ATOM 1132 N N . VAL A 1 138 ? -1.151 15.857 8.948 1.00 48.59 138 VAL A N 1
ATOM 1133 C CA . VAL A 1 138 ? 0.146 15.164 9.105 1.00 48.59 138 VAL A CA 1
ATOM 1134 C C . VAL A 1 138 ? 1.314 16.003 8.570 1.00 48.59 138 VAL A C 1
ATOM 1136 O O . VAL A 1 138 ? 2.415 15.907 9.102 1.00 48.59 138 VAL A O 1
ATOM 1139 N N . LYS A 1 139 ? 1.098 16.835 7.542 1.00 40.16 139 LYS A N 1
ATOM 1140 C CA . LYS A 1 139 ? 2.113 17.788 7.062 1.00 40.16 139 LYS A CA 1
ATOM 1141 C C . LYS A 1 139 ? 2.390 18.891 8.086 1.00 40.16 139 LYS A C 1
ATOM 1143 O O . LYS A 1 139 ? 3.550 19.218 8.288 1.00 40.16 139 LYS A O 1
ATOM 1148 N N . GLU A 1 140 ? 1.355 19.412 8.739 1.00 36.88 140 GLU A N 1
ATOM 1149 C CA . GLU A 1 140 ? 1.479 20.466 9.759 1.00 36.88 140 GLU A CA 1
ATOM 1150 C C . GLU A 1 140 ? 2.229 19.982 11.010 1.00 36.88 140 GLU A C 1
ATOM 1152 O O . GLU A 1 140 ? 3.040 20.718 11.552 1.00 36.88 140 GLU A O 1
ATOM 1157 N N . LYS A 1 141 ? 2.062 18.714 11.410 1.00 37.75 141 LYS A N 1
ATOM 1158 C CA . LYS A 1 141 ? 2.783 18.127 12.557 1.00 37.75 141 LYS A CA 1
ATOM 1159 C C . LYS A 1 141 ? 4.272 17.822 12.334 1.00 37.75 141 LYS A C 1
ATOM 1161 O O . LYS A 1 141 ? 4.942 17.470 13.294 1.00 37.75 141 LYS A O 1
ATOM 1166 N N . ASN A 1 142 ? 4.780 17.900 11.103 1.00 37.19 142 ASN A N 1
ATOM 1167 C CA . ASN A 1 142 ? 6.176 17.574 10.772 1.00 37.19 142 ASN A CA 1
ATOM 1168 C C . ASN A 1 142 ? 7.021 18.825 10.434 1.00 37.19 142 ASN A C 1
ATOM 1170 O O . ASN A 1 142 ? 8.091 18.680 9.843 1.00 37.19 142 ASN A O 1
ATOM 1174 N N . ILE A 1 143 ? 6.522 20.036 10.731 1.00 35.06 143 ILE A N 1
ATOM 1175 C CA . ILE A 1 143 ? 7.204 21.326 10.482 1.00 35.06 143 ILE A CA 1
ATOM 1176 C C . ILE A 1 143 ? 7.474 22.096 11.801 1.00 35.06 143 ILE A C 1
ATOM 1178 O O . ILE A 1 143 ? 8.026 23.191 11.765 1.00 35.06 143 ILE A O 1
ATOM 1182 N N . GLU A 1 144 ? 7.175 21.510 12.964 1.00 31.72 144 GLU A N 1
ATOM 1183 C CA . GLU A 1 144 ? 7.608 22.016 14.282 1.00 31.72 144 GLU A CA 1
ATOM 1184 C C . GLU A 1 144 ? 8.730 21.160 14.876 1.00 31.72 144 GLU A C 1
ATOM 1186 O O . GLU A 1 144 ? 8.644 19.912 14.763 1.00 31.72 144 GLU A O 1
#

Radius of gyration: 16.36 Å; Cα contacts (8 Å, |Δi|>4): 155; chains: 1; bounding box: 37×36×40 Å

Nearest PDB structures (foldseek):
  8foh-assembly1_1  TM=3.669E-01  e=7.044E-01  Saccharomyces cerevisiae
  4f3n-assembly1_A  TM=5.377E-01  e=2.765E+00  Burkholderia thailandensis E264
  1m93-assembly1_B  TM=4.513E-01  e=4.193E+00  Cowpox virus
  1c8o-assembly1_A  TM=4.156E-01  e=6.358E+00  Cowpox virus

Secondary structure (DSSP, 8-state):
-EEETTTTEEEEEETTEEEEEETTTPEEEEETTEEEEEEEEE-TTS-EEEEEE--HHHHHHTTT--SHHHHHHHHHHHHHHHHH-GGGT-SS--PPP--SSGGG--PPPTTH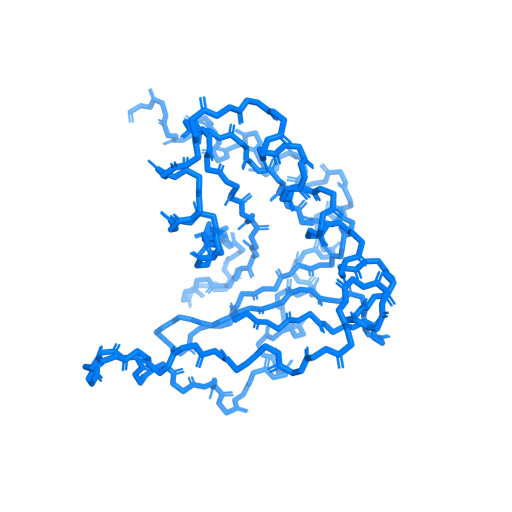HHHHHHHHHHHHHHHHHHHHHHHHHHHHTT--

Sequence (144 aa):
MVIDRDRNLFYTWYKRKMYVARYEEIGIIHSSNILYLKLYGLDESNNLISHIFVPSVSMLSFAQMSSESEKLYMLKFISMYLLKGKSSVSSVDFKKQASLLWQRKNPKPINWEFQSKNILAELDKFGPLGVLVSIKKVKEKNIE

Organism: NCBI:txid351614

Foldseek 3Di:
DDQDVVQQKDWDDDPQWIWIDHPLLWDWDADPQFTWTWTWFADPVRDIDIDTDTPPCRVPVRVPDPDPVSSVVVVVLVVCCNPVNDVRRDPDDPDPPPDPDPPPPPDHHPCNVVRHVSNVVNVVVCPSVNSVVVVVVVVVVVPD

Solvent-accessible surface area (backbone atoms only — not comparable to full-atom values): 8595 Å² total; per-residue (Å²): 115,51,80,40,74,93,75,44,34,40,36,37,66,55,90,59,40,55,28,40,27,43,71,93,63,46,40,80,45,79,55,98,75,31,56,33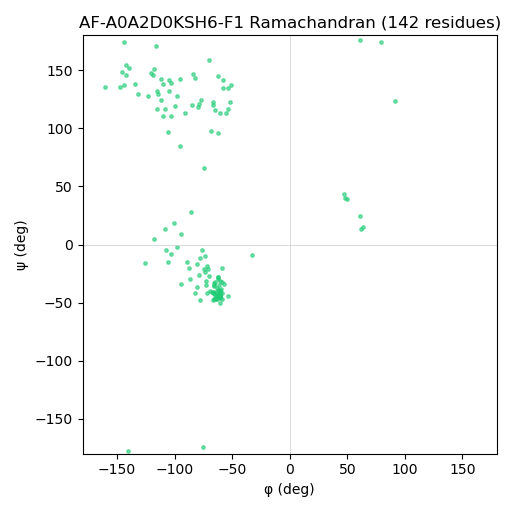,41,35,28,33,23,60,49,97,85,68,45,85,39,81,43,80,43,67,49,68,63,34,65,60,50,43,78,69,50,91,46,73,66,58,52,51,49,50,54,50,46,52,50,43,31,70,76,65,28,56,78,70,72,41,95,64,87,81,69,75,76,79,70,82,66,89,86,71,81,57,61,77,44,90,63,39,68,60,49,46,50,52,39,50,57,56,49,57,77,43,40,87,65,36,54,59,52,53,54,50,58,57,52,61,68,72,75,114